Protein AF-A0A2V8B2P3-F1 (afdb_monomer_lite)

Structure (mmCIF, N/CA/C/O backbone):
data_AF-A0A2V8B2P3-F1
#
_entry.id   AF-A0A2V8B2P3-F1
#
loop_
_atom_site.group_PDB
_atom_site.id
_atom_site.type_symbol
_atom_site.label_atom_id
_atom_site.label_alt_id
_atom_site.label_comp_id
_atom_site.label_asym_id
_atom_site.label_entity_id
_atom_site.label_seq_id
_atom_site.pdbx_PDB_ins_code
_atom_site.Cartn_x
_atom_site.Cartn_y
_atom_site.Cartn_z
_atom_site.occupancy
_atom_site.B_iso_or_equiv
_atom_site.auth_seq_id
_atom_site.auth_comp_id
_atom_site.auth_asym_id
_atom_site.auth_atom_id
_atom_site.pdbx_PDB_model_num
ATOM 1 N N . MET A 1 1 ? -2.082 -14.817 14.244 1.00 48.34 1 MET A N 1
ATOM 2 C CA . MET A 1 1 ? -1.157 -15.698 13.497 1.00 48.34 1 MET A CA 1
ATOM 3 C C . MET A 1 1 ? -1.861 -16.205 12.250 1.00 48.34 1 MET A C 1
ATOM 5 O O . MET A 1 1 ? -2.627 -17.151 12.335 1.00 48.34 1 MET A O 1
ATOM 9 N N . ALA A 1 2 ? -1.608 -15.541 11.124 1.00 40.38 2 ALA A N 1
ATOM 10 C CA . ALA A 1 2 ? -1.707 -16.079 9.771 1.00 40.38 2 ALA A CA 1
ATOM 11 C C . ALA A 1 2 ? -0.827 -15.163 8.909 1.00 40.38 2 ALA A C 1
ATOM 13 O O . ALA A 1 2 ? -1.182 -14.014 8.677 1.00 40.38 2 ALA A O 1
ATOM 14 N N . ARG A 1 3 ? 0.375 -15.617 8.540 1.00 45.81 3 ARG A N 1
ATOM 15 C CA . ARG A 1 3 ? 1.201 -14.946 7.528 1.00 45.81 3 ARG A CA 1
ATOM 16 C C . ARG A 1 3 ? 0.942 -15.686 6.227 1.00 45.81 3 ARG A C 1
ATOM 18 O O . ARG A 1 3 ? 1.409 -16.808 6.065 1.00 45.81 3 ARG A O 1
ATOM 25 N N . TYR A 1 4 ? 0.132 -15.093 5.360 1.00 48.56 4 TYR A N 1
ATOM 26 C CA . TYR A 1 4 ? -0.032 -15.575 3.996 1.00 48.56 4 TYR A CA 1
ATOM 27 C C . TYR A 1 4 ? 1.149 -15.047 3.180 1.00 48.56 4 TYR A C 1
ATOM 29 O O . TYR A 1 4 ? 1.381 -13.843 3.134 1.00 48.56 4 TYR A O 1
ATOM 37 N N . HIS A 1 5 ? 1.933 -15.952 2.603 1.00 51.34 5 HIS A N 1
ATOM 38 C CA . HIS A 1 5 ? 3.058 -15.618 1.739 1.00 51.34 5 HIS A CA 1
ATOM 39 C C . HIS A 1 5 ? 2.628 -15.952 0.312 1.00 51.34 5 HIS A C 1
ATOM 41 O O . HIS A 1 5 ? 2.454 -17.125 -0.014 1.00 51.34 5 HIS A O 1
ATOM 47 N N . LYS A 1 6 ? 2.392 -14.933 -0.519 1.00 49.31 6 LYS A N 1
ATOM 48 C CA . LYS A 1 6 ? 2.191 -15.127 -1.956 1.00 49.31 6 LYS A CA 1
ATOM 49 C C . LYS A 1 6 ? 3.561 -15.026 -2.615 1.00 49.31 6 LYS A C 1
ATOM 51 O O . LYS A 1 6 ? 4.099 -13.934 -2.756 1.00 49.31 6 LYS A O 1
ATOM 56 N N . THR A 1 7 ? 4.146 -16.166 -2.952 1.00 50.88 7 THR A N 1
ATOM 57 C CA . THR A 1 7 ? 5.280 -16.237 -3.873 1.00 50.88 7 THR A CA 1
ATOM 58 C C . THR A 1 7 ? 4.759 -15.981 -5.280 1.00 50.88 7 THR A C 1
ATOM 60 O O . THR A 1 7 ? 3.868 -16.689 -5.743 1.00 50.88 7 THR A O 1
ATOM 63 N N . THR A 1 8 ? 5.276 -14.941 -5.928 1.00 51.97 8 THR A N 1
ATOM 64 C CA . THR A 1 8 ? 5.105 -14.698 -7.362 1.00 51.97 8 THR A CA 1
ATOM 65 C C . THR A 1 8 ? 5.671 -15.895 -8.120 1.00 51.97 8 THR A C 1
ATOM 67 O O . THR A 1 8 ? 6.811 -16.294 -7.865 1.00 51.97 8 THR A O 1
ATOM 70 N N . ASP A 1 9 ? 4.869 -16.487 -8.999 1.00 48.72 9 ASP A N 1
ATOM 71 C CA . ASP A 1 9 ? 5.331 -17.502 -9.936 1.00 48.72 9 ASP A CA 1
ATOM 72 C C . ASP A 1 9 ? 6.078 -16.777 -11.063 1.00 48.72 9 ASP A C 1
ATOM 74 O O . ASP A 1 9 ? 5.479 -16.120 -11.903 1.00 48.72 9 ASP A O 1
ATOM 78 N N . LEU A 1 10 ? 7.409 -16.809 -11.015 1.00 51.16 10 LEU A N 1
ATOM 79 C CA . LEU A 1 10 ? 8.272 -16.352 -12.109 1.00 51.16 10 LEU A CA 1
ATOM 80 C C . LEU A 1 10 ? 8.707 -17.532 -12.999 1.00 51.16 10 LEU A C 1
ATOM 82 O O . LEU A 1 10 ? 9.609 -17.377 -13.821 1.00 51.16 10 LEU A O 1
ATOM 86 N N . GLU A 1 11 ? 8.141 -18.726 -12.803 1.00 47.97 11 GLU A N 1
ATOM 87 C CA . GLU A 1 11 ? 8.642 -19.977 -13.375 1.00 47.97 11 GLU A CA 1
ATOM 88 C C . GLU A 1 11 ? 8.244 -20.143 -14.851 1.00 47.97 11 GLU A C 1
ATOM 90 O O . GLU A 1 11 ? 8.984 -20.767 -15.612 1.00 47.97 11 GLU A O 1
ATOM 95 N N . ASP A 1 12 ? 7.136 -19.534 -15.296 1.00 53.75 12 ASP A N 1
ATOM 96 C CA . ASP A 1 12 ? 6.649 -19.667 -16.679 1.00 53.75 12 ASP A CA 1
ATOM 97 C C . ASP A 1 12 ? 7.01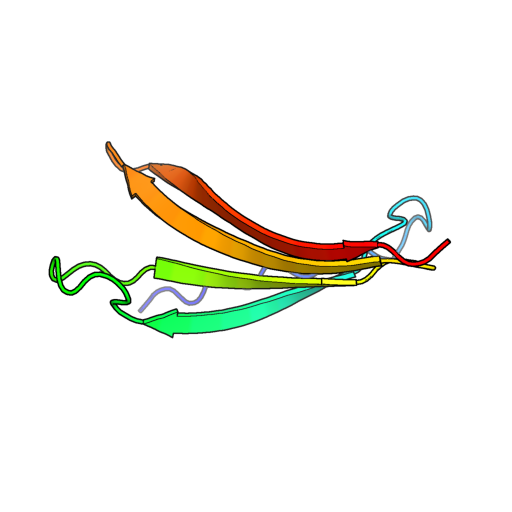6 -18.500 -17.619 1.00 53.75 12 ASP A C 1
ATOM 99 O O . ASP A 1 12 ? 6.805 -18.597 -18.834 1.00 53.75 12 ASP A O 1
ATOM 103 N N . GLY A 1 13 ? 7.598 -17.421 -17.077 1.00 47.84 13 GLY A N 1
ATOM 104 C CA . GLY A 1 13 ? 8.054 -16.254 -17.835 1.00 47.84 13 GLY A CA 1
ATOM 105 C C . GLY A 1 13 ? 6.946 -15.453 -18.533 1.00 47.84 13 GLY A C 1
ATOM 106 O O . GLY A 1 13 ? 7.255 -14.714 -19.470 1.00 47.84 13 GLY A O 1
ATOM 107 N N . LYS A 1 14 ? 5.674 -15.602 -18.131 1.00 52.03 14 LYS A N 1
ATOM 108 C CA . LYS A 1 14 ? 4.539 -14.863 -18.717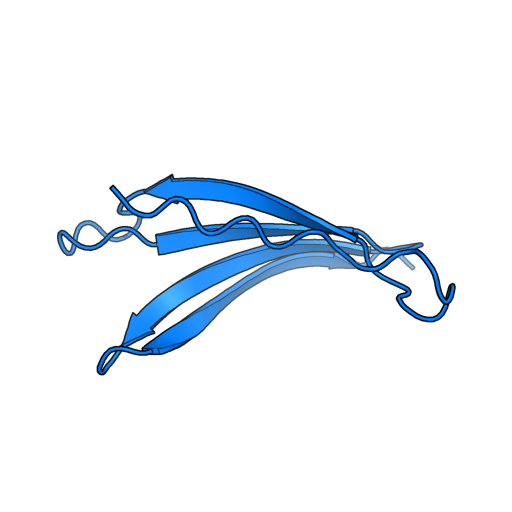 1.00 52.03 14 LYS A CA 1
ATOM 109 C C . LYS A 1 14 ? 4.098 -13.640 -17.923 1.00 52.03 14 LYS A C 1
ATOM 111 O O . LYS A 1 14 ? 3.379 -12.810 -18.478 1.00 52.03 14 LYS A O 1
ATOM 116 N N . ASP A 1 15 ? 4.543 -13.503 -16.680 1.00 55.84 15 ASP A N 1
ATOM 117 C CA . ASP A 1 15 ? 4.241 -12.335 -15.859 1.00 55.84 15 ASP A CA 1
ATOM 118 C C . ASP A 1 15 ? 5.203 -11.187 -16.212 1.00 55.84 15 ASP A C 1
ATOM 120 O O . ASP A 1 15 ? 6.406 -11.243 -15.955 1.00 55.84 15 ASP A O 1
ATOM 124 N N . SER A 1 16 ? 4.671 -10.129 -16.833 1.00 65.62 16 SER A N 1
ATOM 125 C CA . SER A 1 16 ? 5.417 -8.910 -17.190 1.00 65.62 16 SER A CA 1
ATOM 126 C C . SER A 1 16 ? 5.691 -7.988 -15.997 1.00 65.62 16 SER A C 1
ATOM 128 O O . SER A 1 16 ? 6.386 -6.983 -16.152 1.00 65.62 16 SER A O 1
ATOM 130 N N . GLU A 1 17 ? 5.135 -8.302 -14.824 1.00 70.50 17 GLU A N 1
ATOM 131 C CA . GLU A 1 17 ? 5.117 -7.429 -13.653 1.00 70.50 17 GLU A CA 1
ATOM 132 C C . GLU A 1 17 ? 5.469 -8.197 -12.375 1.00 70.50 17 GLU A C 1
ATOM 134 O O . GLU A 1 17 ? 4.938 -9.265 -12.070 1.00 70.50 17 GLU A O 1
ATOM 139 N N . ARG A 1 18 ? 6.376 -7.627 -11.587 1.00 83.19 18 ARG A N 1
ATOM 140 C CA . ARG A 1 18 ? 6.774 -8.104 -10.270 1.00 83.19 18 ARG A CA 1
ATOM 141 C C . ARG A 1 18 ? 5.938 -7.405 -9.208 1.00 83.19 18 ARG A C 1
ATOM 143 O O . ARG A 1 18 ? 6.020 -6.193 -9.065 1.00 83.19 18 ARG A O 1
ATOM 150 N N . VAL A 1 19 ? 5.224 -8.184 -8.400 1.00 85.81 19 VAL A N 1
ATOM 151 C CA . VAL A 1 19 ? 4.463 -7.677 -7.247 1.00 85.81 19 VAL A CA 1
ATOM 152 C C . VAL A 1 19 ? 5.232 -7.910 -5.945 1.00 85.81 19 VAL A C 1
ATOM 154 O O . VAL A 1 19 ? 5.712 -9.019 -5.693 1.00 85.81 19 VAL A O 1
ATOM 157 N N . ARG A 1 20 ? 5.330 -6.886 -5.093 1.00 88.12 20 ARG A N 1
ATOM 158 C CA . ARG A 1 20 ? 5.985 -6.932 -3.779 1.00 88.12 20 ARG A CA 1
ATOM 159 C C . ARG A 1 20 ? 5.095 -6.314 -2.702 1.00 88.12 20 ARG A C 1
ATOM 161 O O . ARG A 1 20 ? 4.597 -5.210 -2.862 1.00 88.12 20 ARG A O 1
ATOM 168 N N . PHE A 1 21 ? 4.942 -7.002 -1.571 1.00 88.50 21 PHE A N 1
ATOM 169 C CA . PHE A 1 21 ? 4.343 -6.410 -0.371 1.00 88.50 21 PHE A CA 1
ATOM 170 C C . PHE A 1 21 ? 5.286 -5.362 0.227 1.00 88.50 21 PHE A C 1
ATOM 172 O O . PHE A 1 21 ? 6.466 -5.655 0.450 1.00 88.50 21 PHE A O 1
ATOM 179 N N . VAL A 1 22 ? 4.762 -4.166 0.485 1.00 92.62 22 VAL A N 1
ATOM 180 C CA . VAL A 1 22 ? 5.521 -3.045 1.045 1.00 92.62 22 VAL A CA 1
ATOM 181 C C . VAL A 1 22 ? 5.226 -2.915 2.529 1.00 92.62 22 VAL A C 1
ATOM 183 O O . VAL A 1 22 ? 6.144 -3.048 3.336 1.00 92.62 22 VAL A O 1
ATOM 186 N N . ASP A 1 23 ? 3.960 -2.684 2.875 1.00 93.88 23 ASP A N 1
ATOM 187 C CA 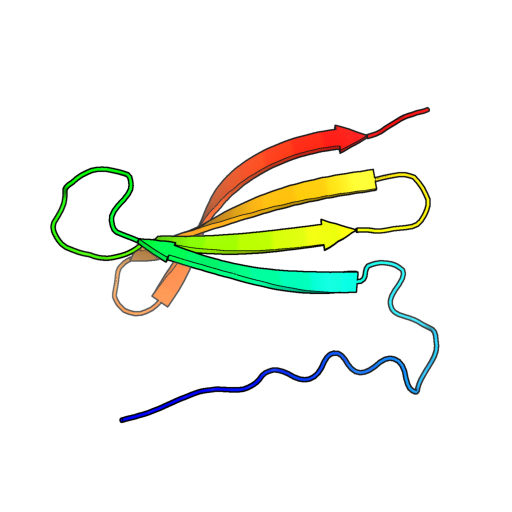. ASP A 1 23 ? 3.535 -2.460 4.253 1.00 93.88 23 ASP A CA 1
ATOM 188 C C . ASP A 1 23 ? 2.030 -2.711 4.439 1.00 93.88 23 ASP A C 1
ATOM 190 O O . ASP A 1 23 ? 1.280 -2.886 3.471 1.00 93.88 23 ASP A O 1
ATOM 194 N N . GLN A 1 24 ? 1.604 -2.732 5.699 1.00 94.25 24 GLN A N 1
ATOM 195 C CA . GLN A 1 24 ? 0.212 -2.767 6.116 1.00 94.25 24 GLN A CA 1
ATOM 196 C C . GLN A 1 24 ? 0.011 -1.785 7.277 1.00 94.25 24 GLN A C 1
ATOM 198 O O . GLN A 1 24 ? 0.557 -1.996 8.362 1.00 94.25 24 GLN A O 1
ATOM 203 N N . LEU A 1 25 ? -0.762 -0.725 7.040 1.00 94.62 25 LEU A N 1
ATOM 204 C CA . LEU A 1 25 ? -1.044 0.322 8.019 1.00 94.62 25 LEU A CA 1
ATOM 205 C C . LEU A 1 25 ? -2.381 1.011 7.732 1.00 94.62 25 LEU A C 1
ATOM 207 O O . LEU A 1 25 ? -2.779 1.118 6.577 1.00 94.62 25 LEU A O 1
ATOM 211 N N . ASP A 1 26 ? -3.032 1.493 8.785 1.00 95.50 26 ASP A N 1
ATOM 212 C CA . ASP A 1 26 ? -4.234 2.332 8.734 1.00 95.50 26 ASP A CA 1
ATOM 213 C C . ASP A 1 26 ? -3.895 3.732 8.184 1.00 95.50 26 ASP A C 1
ATOM 215 O O . ASP A 1 26 ? -3.342 4.585 8.889 1.00 95.50 26 ASP A O 1
ATOM 219 N N . LEU A 1 27 ? -4.145 3.937 6.888 1.00 93.12 27 LEU A N 1
ATOM 220 C CA . LEU A 1 27 ? -3.795 5.159 6.158 1.00 93.12 27 LEU A CA 1
ATOM 221 C C . LEU A 1 27 ? -4.884 6.226 6.245 1.00 93.12 27 LEU A C 1
ATOM 223 O O . LEU A 1 27 ? -4.577 7.416 6.112 1.00 93.12 27 LEU A O 1
ATOM 227 N N . ASP A 1 28 ? -6.139 5.821 6.421 1.00 93.75 28 ASP A N 1
ATOM 228 C CA . ASP A 1 28 ? -7.286 6.728 6.479 1.00 93.75 28 ASP A CA 1
ATOM 229 C C . ASP A 1 28 ? -7.824 6.966 7.901 1.00 93.75 28 ASP A C 1
ATOM 231 O O . ASP A 1 28 ? -8.678 7.837 8.103 1.00 93.75 28 ASP A O 1
ATOM 235 N N . HIS A 1 29 ? -7.224 6.304 8.892 1.00 94.44 29 HIS A N 1
ATOM 236 C CA . HIS A 1 29 ? -7.556 6.356 10.312 1.00 94.44 29 HIS A CA 1
ATOM 237 C C . HIS A 1 29 ? -8.950 5.802 10.647 1.00 94.44 29 HIS A C 1
ATOM 239 O O . HIS A 1 29 ? -9.600 6.294 11.582 1.00 94.44 29 HIS A O 1
AT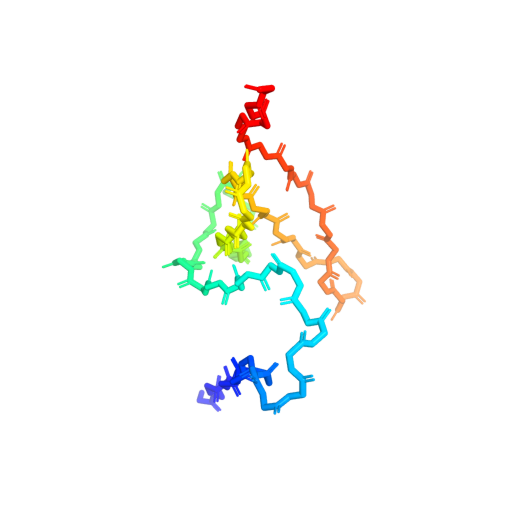OM 245 N N . ASP A 1 30 ? -9.427 4.794 9.911 1.00 93.94 30 ASP A N 1
ATOM 246 C CA . ASP A 1 30 ? -10.698 4.115 10.184 1.00 93.94 30 ASP A CA 1
ATOM 247 C C . ASP A 1 30 ? -10.585 2.941 11.184 1.00 93.94 30 ASP A C 1
ATOM 249 O O . ASP A 1 30 ? -11.601 2.414 11.659 1.00 93.94 30 ASP A O 1
ATOM 253 N N . GLY A 1 31 ? -9.358 2.582 11.581 1.00 93.19 31 GLY A N 1
ATOM 254 C CA . GLY A 1 31 ? -9.048 1.474 12.485 1.00 93.19 31 GLY A CA 1
ATOM 255 C C . GLY A 1 31 ? -8.830 0.122 11.795 1.00 93.19 31 GLY A C 1
ATOM 256 O O . GLY A 1 31 ? -8.621 -0.880 12.491 1.00 93.19 31 GLY A O 1
ATOM 257 N N . THR A 1 32 ? -8.872 0.074 10.464 1.00 92.75 32 THR A N 1
ATOM 258 C CA . THR A 1 32 ? -8.547 -1.083 9.628 1.00 92.75 32 THR A CA 1
ATOM 259 C C . THR A 1 32 ? -7.321 -0.767 8.786 1.00 92.75 32 THR A C 1
ATOM 261 O O . THR A 1 32 ? -7.303 0.205 8.055 1.00 92.75 32 THR A O 1
ATOM 264 N N . ASP A 1 33 ? -6.297 -1.617 8.839 1.00 95.12 33 ASP A N 1
ATOM 265 C CA . ASP A 1 33 ? -5.118 -1.375 8.010 1.00 95.12 33 ASP A CA 1
ATOM 266 C C . ASP A 1 33 ? -5.393 -1.616 6.514 1.00 95.12 33 ASP A C 1
ATOM 268 O O . ASP A 1 33 ? -5.914 -2.671 6.123 1.00 95.12 33 ASP A O 1
ATOM 272 N N . GLU A 1 34 ? -4.892 -0.716 5.673 1.00 96.31 34 GLU A N 1
ATOM 273 C CA . GLU A 1 34 ? -4.739 -0.923 4.237 1.00 96.31 34 GLU A CA 1
ATOM 274 C C . GLU A 1 34 ? -3.522 -1.795 3.923 1.00 96.31 34 GLU A C 1
ATOM 276 O O . GLU A 1 34 ? -2.519 -1.800 4.637 1.00 96.31 34 GLU A O 1
ATOM 281 N N . VAL A 1 35 ? -3.572 -2.495 2.788 1.00 95.31 35 VAL A N 1
ATOM 282 C CA . VAL A 1 35 ? -2.419 -3.218 2.234 1.00 95.31 35 VAL A CA 1
ATOM 283 C C . VAL A 1 35 ? -1.786 -2.394 1.125 1.00 95.31 35 VAL A C 1
ATOM 285 O O . VAL A 1 35 ? -2.458 -2.045 0.154 1.00 95.31 35 VAL A O 1
ATOM 288 N N . VAL A 1 36 ? -0.478 -2.159 1.237 1.00 93.38 36 VAL A N 1
ATOM 289 C CA . VAL A 1 36 ? 0.323 -1.462 0.228 1.00 93.38 36 VAL A CA 1
ATOM 290 C C . VAL A 1 36 ? 1.211 -2.465 -0.499 1.00 93.38 36 VAL A C 1
ATOM 292 O O . VAL A 1 36 ? 2.008 -3.186 0.114 1.00 93.38 36 VAL A O 1
ATOM 295 N N . ILE A 1 37 ? 1.098 -2.496 -1.824 1.00 92.38 37 ILE A N 1
ATOM 296 C CA . ILE A 1 37 ? 1.976 -3.277 -2.695 1.00 92.38 37 ILE A CA 1
ATOM 297 C C . ILE A 1 37 ? 2.672 -2.375 -3.706 1.00 92.38 37 ILE A C 1
ATOM 299 O O . ILE A 1 37 ? 2.155 -1.336 -4.100 1.00 92.38 37 ILE A O 1
ATOM 303 N N . GLU A 1 38 ? 3.843 -2.812 -4.135 1.00 90.31 38 GLU A N 1
ATOM 304 C CA . GLU A 1 38 ? 4.594 -2.261 -5.252 1.00 90.31 38 GLU A CA 1
ATOM 305 C C . GLU A 1 38 ? 4.473 -3.236 -6.421 1.00 90.31 38 GLU A C 1
ATOM 307 O O . GLU A 1 38 ? 4.644 -4.447 -6.253 1.00 90.31 38 GLU A O 1
ATOM 312 N N . VAL A 1 39 ? 4.158 -2.707 -7.595 1.00 87.38 39 VAL A N 1
ATOM 313 C CA . VAL A 1 39 ? 4.096 -3.439 -8.853 1.00 87.38 39 VAL A CA 1
ATOM 314 C C . VAL A 1 39 ? 5.101 -2.797 -9.801 1.00 87.38 39 VAL A C 1
ATOM 316 O O . VAL A 1 39 ? 5.001 -1.618 -10.137 1.00 87.38 39 VAL A O 1
ATOM 319 N N . THR A 1 40 ? 6.101 -3.573 -10.199 1.00 83.69 40 THR A N 1
ATOM 320 C CA . THR A 1 40 ? 7.181 -3.129 -11.082 1.00 83.69 40 THR A CA 1
ATOM 321 C C . THR A 1 40 ? 7.184 -3.989 -12.334 1.00 83.69 40 THR A C 1
ATOM 323 O O . THR A 1 40 ? 7.438 -5.189 -12.246 1.00 83.69 40 THR A O 1
ATOM 326 N N . GLY A 1 41 ? 6.937 -3.405 -13.497 1.00 78.31 41 GLY A N 1
ATOM 327 C CA . GLY A 1 41 ? 7.179 -4.055 -14.783 1.00 78.31 41 GLY A CA 1
ATOM 328 C C . GLY A 1 41 ? 8.350 -3.414 -15.522 1.00 78.31 41 GLY A C 1
ATOM 329 O O . GLY A 1 41 ? 9.214 -2.774 -14.923 1.00 78.31 41 GLY A O 1
ATOM 330 N N . TYR A 1 42 ? 8.419 -3.643 -16.833 1.00 71.44 42 TYR A N 1
ATOM 331 C CA . TYR A 1 42 ? 9.563 -3.236 -17.658 1.00 71.44 42 TYR A CA 1
ATOM 332 C C . TYR A 1 42 ? 9.760 -1.707 -17.720 1.00 71.44 42 TYR A C 1
ATOM 334 O O . TYR A 1 42 ? 10.895 -1.240 -17.667 1.00 71.44 42 TYR A O 1
ATOM 342 N N . GLU A 1 43 ? 8.667 -0.940 -17.783 1.00 69.31 43 GLU A N 1
ATOM 343 C CA . GLU A 1 43 ? 8.655 0.535 -17.917 1.00 69.31 43 GLU A CA 1
ATOM 344 C C . GLU A 1 43 ? 7.698 1.218 -16.922 1.00 69.31 43 GLU A C 1
ATOM 346 O O . GLU A 1 43 ? 7.456 2.427 -16.971 1.00 69.31 43 GLU A O 1
ATOM 351 N N . ASN A 1 44 ? 7.137 0.441 -15.998 1.00 72.50 44 ASN A N 1
ATOM 352 C CA . ASN A 1 44 ? 6.181 0.902 -15.007 1.00 72.50 44 ASN A CA 1
ATOM 353 C C . ASN A 1 44 ? 6.648 0.561 -13.595 1.00 72.50 44 ASN A C 1
ATOM 355 O O . ASN A 1 44 ? 7.008 -0.572 -13.286 1.00 72.50 44 ASN A O 1
ATOM 359 N N . GLU A 1 45 ? 6.570 1.555 -12.721 1.00 82.62 45 GLU A N 1
ATOM 360 C CA . GLU A 1 45 ? 6.680 1.384 -11.281 1.00 82.62 45 GLU A CA 1
ATOM 361 C C . GLU A 1 45 ? 5.465 2.063 -10.647 1.00 82.62 45 GLU A C 1
ATOM 363 O O . GLU A 1 45 ? 5.238 3.267 -10.818 1.00 82.62 45 GLU A O 1
ATOM 368 N N . GLN A 1 46 ? 4.644 1.268 -9.965 1.00 89.25 46 GLN A N 1
ATOM 369 C CA . GLN A 1 46 ? 3.420 1.730 -9.325 1.00 89.25 46 GLN A CA 1
ATOM 370 C C . GLN A 1 46 ? 3.265 1.139 -7.928 1.00 89.25 46 GLN A C 1
ATOM 372 O O . GLN A 1 46 ? 3.723 0.040 -7.630 1.00 89.25 46 GLN A O 1
ATOM 377 N N . PHE A 1 47 ? 2.562 1.875 -7.083 1.00 90.25 47 PHE A N 1
ATOM 378 C CA . PHE A 1 47 ? 2.033 1.417 -5.817 1.00 90.25 47 PHE A CA 1
ATOM 379 C C . PHE A 1 47 ? 0.526 1.249 -5.943 1.00 90.25 47 PHE A C 1
ATOM 381 O O . PHE A 1 47 ? -0.173 2.117 -6.473 1.00 90.25 47 PHE A O 1
ATOM 388 N N . GLU A 1 48 ? 0.0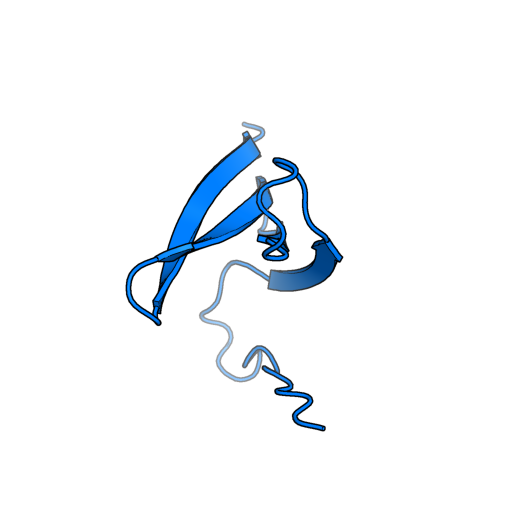27 0.143 -5.413 1.00 93.56 48 GLU A N 1
ATOM 389 C CA . GLU A 1 48 ? -1.400 -0.108 -5.279 1.00 93.56 48 GLU A CA 1
ATOM 390 C C . GLU A 1 48 ? -1.752 -0.237 -3.803 1.00 93.56 48 GLU A C 1
ATOM 392 O O . GLU A 1 48 ? -1.021 -0.852 -3.020 1.00 93.56 48 GLU A O 1
ATOM 397 N N . ILE A 1 49 ? -2.889 0.347 -3.433 1.00 94.50 49 ILE A N 1
ATOM 398 C CA . ILE A 1 49 ? -3.423 0.296 -2.074 1.00 94.50 49 ILE A CA 1
ATOM 399 C C . ILE A 1 49 ? -4.760 -0.430 -2.118 1.00 94.50 49 ILE A C 1
ATOM 401 O O . ILE A 1 49 ? -5.638 -0.092 -2.920 1.00 94.50 49 ILE A O 1
ATOM 405 N N . TYR A 1 50 ? -4.922 -1.411 -1.238 1.00 95.44 50 TYR A N 1
ATOM 406 C CA . TYR A 1 50 ? -6.143 -2.192 -1.090 1.00 95.44 50 TYR A CA 1
ATOM 407 C C . TYR A 1 50 ? -6.762 -1.946 0.285 1.00 95.44 50 TYR A C 1
ATOM 409 O O . TYR A 1 50 ? -6.077 -2.053 1.298 1.00 95.44 50 TYR A O 1
ATOM 417 N N . THR A 1 51 ? -8.070 -1.687 0.310 1.00 95.44 51 THR A N 1
ATOM 418 C CA . THR A 1 51 ? -8.887 -1.567 1.529 1.00 95.44 51 THR A CA 1
ATOM 419 C C . THR A 1 51 ? -9.745 -2.815 1.699 1.00 95.44 51 THR A C 1
ATOM 421 O O . THR A 1 51 ? -10.053 -3.520 0.725 1.00 95.44 51 THR A O 1
ATOM 424 N N . ARG A 1 52 ? -10.160 -3.119 2.932 1.00 92.88 52 ARG A N 1
ATOM 425 C CA . ARG A 1 52 ? -11.046 -4.256 3.194 1.00 92.88 52 ARG A CA 1
ATOM 426 C C . ARG A 1 52 ? -12.506 -3.815 3.226 1.00 92.88 52 ARG A C 1
ATOM 428 O O . ARG A 1 52 ? -12.948 -3.161 4.157 1.00 92.88 52 ARG A O 1
ATOM 435 N N . GLN A 1 53 ? -13.284 -4.255 2.243 1.00 90.88 53 GLN A N 1
ATOM 436 C CA . GLN A 1 53 ? -14.707 -3.940 2.105 1.00 90.88 53 GLN A CA 1
ATOM 437 C C . GLN A 1 53 ? -15.530 -5.225 2.032 1.00 90.88 53 GLN A C 1
ATOM 439 O O . GLN A 1 53 ? -15.231 -6.120 1.240 1.00 90.88 53 GLN A O 1
ATOM 444 N N . ASP A 1 54 ? -16.572 -5.332 2.858 1.00 91.06 54 ASP A N 1
ATOM 445 C CA . ASP A 1 54 ? -17.472 -6.498 2.905 1.00 91.06 54 ASP A CA 1
ATOM 446 C C . ASP A 1 54 ? -16.730 -7.842 3.070 1.00 91.06 54 ASP A C 1
ATOM 448 O O . ASP A 1 54 ? -17.111 -8.872 2.517 1.00 91.06 54 ASP A O 1
ATOM 452 N N . GLY A 1 55 ? -15.615 -7.833 3.809 1.00 88.69 55 GLY A N 1
ATOM 453 C CA . GLY A 1 55 ? -14.776 -9.011 4.031 1.00 88.69 55 GLY A CA 1
ATOM 454 C C . GLY A 1 55 ? -13.780 -9.331 2.910 1.00 88.69 55 GLY A C 1
ATOM 455 O O . GLY A 1 55 ? -12.945 -10.214 3.119 1.00 88.69 55 GLY A O 1
ATOM 456 N N . ALA A 1 56 ? -13.799 -8.599 1.793 1.00 90.88 56 ALA A N 1
ATOM 457 C CA . ALA A 1 56 ? -12.896 -8.762 0.655 1.00 90.88 56 ALA A CA 1
ATOM 458 C C . ALA A 1 56 ? -11.925 -7.580 0.510 1.00 90.88 56 ALA A C 1
ATOM 460 O O . ALA A 1 56 ? -12.249 -6.450 0.858 1.00 90.88 56 ALA A O 1
ATOM 461 N N . TRP A 1 57 ? -10.736 -7.833 -0.035 1.00 91.06 57 TRP A N 1
ATOM 462 C CA . TRP A 1 57 ? -9.808 -6.767 -0.414 1.00 91.06 57 TRP A CA 1
ATOM 463 C C . TRP A 1 57 ? -10.235 -6.161 -1.747 1.00 91.06 57 TRP A C 1
ATOM 465 O O . TRP A 1 57 ? -10.443 -6.890 -2.720 1.00 91.06 57 TRP A O 1
ATOM 475 N N . ARG A 1 58 ? -10.372 -4.837 -1.793 1.00 92.62 58 ARG A N 1
ATOM 476 C CA . ARG A 1 58 ? -10.681 -4.078 -3.006 1.00 92.62 58 ARG A CA 1
ATOM 477 C C . ARG A 1 58 ? -9.639 -2.988 -3.198 1.00 92.62 58 ARG A C 1
ATOM 479 O O . ARG A 1 58 ? -9.232 -2.338 -2.241 1.00 92.62 58 ARG A O 1
ATOM 486 N N . GLN A 1 59 ? -9.213 -2.799 -4.438 1.00 93.19 59 GLN A N 1
ATOM 487 C CA . GLN A 1 59 ? -8.243 -1.773 -4.793 1.00 93.19 59 GLN A CA 1
ATOM 488 C C . GLN A 1 59 ? -8.876 -0.393 -4.608 1.00 93.19 59 GLN A C 1
ATOM 490 O O . GLN A 1 59 ? -9.919 -0.097 -5.193 1.00 93.19 59 GLN A O 1
ATOM 495 N N . ALA A 1 60 ? -8.264 0.425 -3.763 1.00 92.25 60 ALA A N 1
ATOM 496 C CA . ALA A 1 60 ? -8.734 1.763 -3.432 1.00 92.25 60 ALA A CA 1
ATOM 497 C C . ALA A 1 60 ? -7.953 2.840 -4.185 1.00 92.25 60 ALA A C 1
ATOM 499 O O . ALA A 1 60 ? -8.507 3.886 -4.521 1.00 92.25 60 ALA A O 1
ATOM 500 N N . TRP A 1 61 ? -6.673 2.585 -4.467 1.00 92.31 61 TRP A N 1
ATOM 501 C CA . TRP A 1 61 ? -5.804 3.564 -5.102 1.00 92.31 61 TRP A CA 1
ATOM 502 C C . TRP A 1 61 ? -4.699 2.914 -5.936 1.00 92.31 61 TRP A C 1
ATOM 504 O O . TRP A 1 61 ? -4.236 1.815 -5.629 1.00 92.31 61 TRP A O 1
ATOM 514 N N . VAL A 1 62 ? -4.277 3.634 -6.977 1.00 90.81 62 VAL A N 1
ATOM 515 C CA . VAL A 1 62 ? -3.077 3.362 -7.776 1.00 90.81 62 VAL A CA 1
ATOM 516 C C . VAL A 1 62 ? -2.336 4.665 -7.958 1.00 90.81 62 VAL A C 1
ATOM 518 O O . VAL A 1 62 ? -2.945 5.679 -8.310 1.00 90.81 62 VAL A O 1
ATOM 521 N N . GLY A 1 63 ? -1.022 4.627 -7.817 1.00 83.44 63 GLY A N 1
ATOM 522 C CA . GLY A 1 63 ? -0.200 5.720 -8.291 1.00 83.44 63 GLY A CA 1
ATOM 523 C C . GLY A 1 63 ? 1.241 5.324 -8.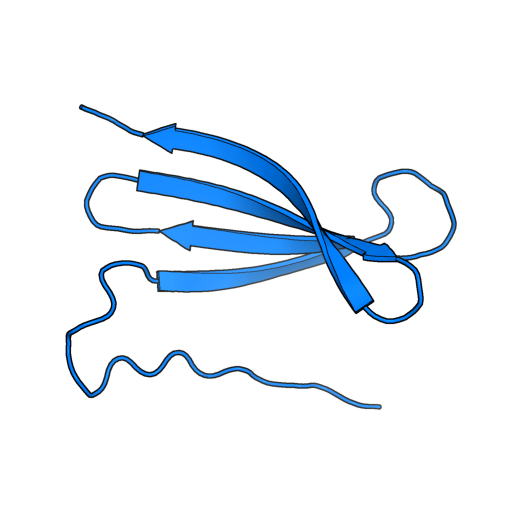492 1.00 83.44 63 GLY A C 1
ATOM 524 O O . GLY A 1 63 ? 1.718 4.311 -8.005 1.00 83.44 63 GLY A O 1
ATOM 525 N N . GLY A 1 64 ? 1.912 6.131 -9.290 1.00 74.81 64 GLY A N 1
ATOM 526 C CA . GLY A 1 64 ? 3.155 5.773 -9.948 1.00 74.81 64 GLY A CA 1
ATOM 527 C C . GLY A 1 64 ? 3.232 6.510 -11.276 1.00 74.81 64 GLY A C 1
ATOM 528 O O . GLY A 1 64 ? 2.260 7.145 -11.702 1.00 74.81 64 GLY A O 1
ATOM 529 N N . GLN A 1 65 ? 4.392 6.460 -11.916 1.00 59.72 65 GLN A N 1
ATOM 530 C CA . GLN A 1 65 ? 4.586 7.002 -13.255 1.00 59.72 65 GLN A CA 1
ATOM 531 C C . GLN A 1 65 ? 4.860 5.839 -14.207 1.00 59.72 65 GLN A C 1
ATOM 533 O O . GLN A 1 65 ? 5.842 5.124 -14.044 1.00 59.72 65 GLN A O 1
ATOM 538 N N . GLY A 1 66 ? 3.992 5.659 -15.204 1.00 52.91 66 GLY A N 1
ATOM 539 C CA . GLY A 1 66 ? 4.346 4.910 -16.407 1.00 52.91 66 GLY A CA 1
ATOM 540 C C . GLY A 1 66 ? 5.206 5.816 -17.280 1.00 52.91 66 GLY A C 1
ATOM 541 O O . GLY A 1 66 ? 4.727 6.863 -17.724 1.00 52.91 66 GLY A O 1
ATOM 542 N N . GLY A 1 67 ? 6.479 5.469 -17.449 1.00 47.09 67 GLY A N 1
ATOM 543 C CA . GLY A 1 67 ? 7.380 6.184 -18.348 1.00 47.09 67 GLY A CA 1
ATOM 544 C C . GLY A 1 67 ? 7.190 5.692 -19.781 1.00 47.09 67 GLY A C 1
ATOM 545 O O . GLY A 1 67 ? 7.123 4.489 -20.001 1.00 47.09 67 GLY A O 1
ATOM 546 N N . CYS A 1 68 ? 7.067 6.624 -20.729 1.00 40.47 68 CYS A N 1
ATOM 547 C CA . CYS A 1 68 ? 7.240 6.368 -22.165 1.00 40.47 68 CYS A CA 1
ATOM 548 C C . CYS A 1 68 ? 8.714 6.120 -22.507 1.00 40.47 68 CYS A C 1
ATOM 550 O O . CYS A 1 68 ? 9.577 6.697 -21.802 1.00 40.47 68 CYS A O 1
#

Secondary structure (DSSP, 8-state):
----------SSS---EEEEEEEEE-SSSSSSPEEEEEEEESSEEEEEEEEEETTEEEEEEEEEEE--

Sequence (68 aa):
MARYHKTTDLEDGKDSERVRFVDQLDLDHDGTDEVVIEVTGYENEQFEIYTRQDGAWRQAWVGGQGGC

pLDDT: mean 77.78, std 18.85, range [40.38, 96.31]

Foldseek 3Di:
DDDDDDDDPCPPVPDQKDKAWDDWADPPPPPGTWTWIWIDGDQWTKIWIWDQDPNDTDTDDMDTDRDD

Radius of gyration: 13.68 Å; chains: 1; bounding box: 27×27×36 Å